Protein AF-A0A1B6QC04-F1 (afdb_monomer)

Sequence (97 aa):
MEALLEEKVRGGGFVDGKEDVYKLTRLLRALVAKAKGRAAWRVYEVAVRKGGLDVDEYVYKVMARGMKRLAGLGLHEEAAEVEADLAEWEATVSPPA

pLDDT: mean 82.59, std 16.96, range [38.62, 96.06]

Radius of gyration: 13.51 Å; Cα contacts (8 Å, |Δi|>4): 73; chains: 1; bounding box: 28×26×46 Å

Solvent-accessible surface area (backbone atoms only — not comparable to full-atom values): 5492 Å² total; per-residue (Å²): 120,67,67,66,56,50,48,57,60,69,74,63,59,85,81,47,66,69,66,33,44,51,54,48,44,55,50,40,52,55,26,39,75,68,70,34,50,73,60,30,48,52,52,46,46,49,45,35,78,71,55,64,50,78,70,58,74,64,52,39,53,52,47,26,55,40,24,55,71,43,24,93,75,78,29,54,66,63,18,51,52,35,49,50,52,40,52,52,51,49,60,74,76,46,77,88,130

Organism: Sorghum bicolor (NCBI:txid4558)

Secondary structure (DSSP, 8-state):
-HHHHHHHHHSS---SHHHHHHHHHHHHHHHHHTT-HHHHHHHHIIIIIIT-----HHHHHHHHHHHHHTGGGT-HHHHHHHHHHHHHHHHHHS---

Nearest PDB structures (foldseek):
  4n2q-assembly1_A  TM=8.236E-01  e=1.260E-06  Brachypodium distachyon
  8gac-assembly1_A  TM=6.283E-01  e=7.598E-01  synthetic construct
  6af0-assembly1_A  TM=6.179E-01  e=3.252E+00  Thermothelomyces thermophilus ATCC 42464
  4gpk-assembly1_C  TM=5.431E-01  e=4.549E+00  Bacillus thuringiensis serovar thuringiensis
  3txn-assembly1_A  TM=5.407E-01  e=6.016E+00  Drosophila melanogaster

Structure (mmCIF, N/CA/C/O backbone):
data_AF-A0A1B6QC04-F1
#
_entry.id   AF-A0A1B6QC04-F1
#
loop_
_atom_site.group_PDB
_atom_site.id
_atom_site.type_symbol
_atom_site.label_atom_id
_atom_site.label_alt_id
_atom_site.label_comp_id
_atom_site.label_asym_id
_atom_site.label_entity_id
_atom_site.label_seq_id
_atom_site.pdbx_PDB_ins_code
_atom_site.Cartn_x
_atom_site.Cartn_y
_atom_site.Cartn_z
_atom_site.occupancy
_atom_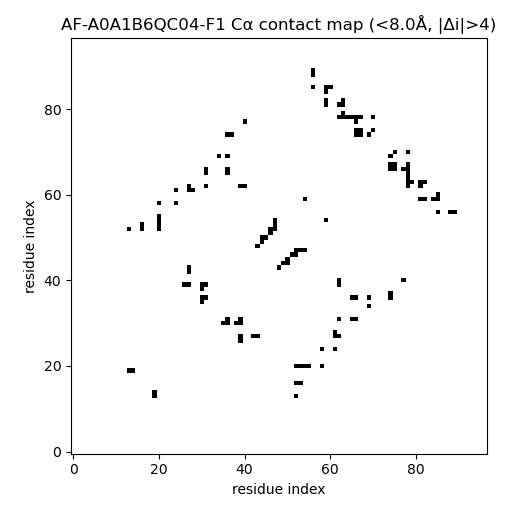site.B_iso_or_equiv
_atom_site.auth_seq_id
_atom_site.auth_comp_id
_atom_site.auth_asym_id
_atom_site.auth_atom_id
_atom_site.pdbx_PDB_model_num
ATOM 1 N N . MET A 1 1 ? -2.970 -7.015 -23.574 1.00 44.75 1 MET A N 1
ATOM 2 C CA . MET A 1 1 ? -2.426 -7.201 -22.205 1.00 44.75 1 MET A CA 1
ATOM 3 C C . MET A 1 1 ? -3.475 -6.903 -21.132 1.00 44.75 1 MET A C 1
ATOM 5 O O . MET A 1 1 ? -3.406 -7.513 -20.074 1.00 44.75 1 MET A O 1
ATOM 9 N N . GLU A 1 2 ? -4.464 -6.043 -21.414 1.00 42.28 2 GLU A N 1
ATOM 10 C CA . GLU A 1 2 ? -5.603 -5.746 -20.523 1.00 42.28 2 GLU A CA 1
ATOM 11 C C . GLU A 1 2 ? -6.503 -6.965 -20.245 1.00 42.28 2 GLU A C 1
ATOM 13 O O . GLU A 1 2 ? -6.874 -7.199 -19.099 1.00 42.28 2 GLU A O 1
ATOM 18 N N . ALA A 1 3 ? -6.718 -7.832 -21.240 1.00 45.12 3 ALA A N 1
ATOM 19 C CA . ALA A 1 3 ? -7.592 -9.003 -21.112 1.00 45.12 3 ALA A CA 1
ATOM 20 C C . ALA A 1 3 ? -7.188 -10.013 -20.011 1.00 45.12 3 ALA A C 1
ATOM 22 O O . ALA A 1 3 ? -8.053 -10.633 -19.403 1.00 45.12 3 ALA A O 1
ATOM 23 N N . LEU A 1 4 ? -5.890 -10.161 -19.702 1.00 38.62 4 LEU A N 1
ATOM 24 C CA . LEU A 1 4 ? -5.418 -11.116 -18.683 1.00 38.62 4 LEU A CA 1
ATOM 25 C C . LEU A 1 4 ? -5.643 -10.603 -17.246 1.00 38.62 4 LEU A C 1
ATOM 27 O O . LEU A 1 4 ? -5.773 -11.387 -16.307 1.00 38.62 4 LEU A O 1
ATOM 31 N N . LEU A 1 5 ? -5.647 -9.278 -17.064 1.00 49.25 5 LEU A N 1
ATOM 32 C CA . LEU A 1 5 ? -5.950 -8.658 -15.773 1.00 49.25 5 LEU A CA 1
ATOM 33 C C . LEU A 1 5 ? -7.463 -8.631 -15.538 1.00 49.25 5 LEU A C 1
ATOM 35 O O . LEU A 1 5 ? -7.896 -8.945 -14.434 1.00 49.25 5 LEU A O 1
ATOM 39 N N . GLU A 1 6 ? -8.257 -8.365 -16.579 1.00 48.47 6 GLU A N 1
ATOM 40 C CA . GLU A 1 6 ? -9.719 -8.487 -16.513 1.00 48.47 6 GLU A CA 1
ATOM 41 C C . GLU A 1 6 ? -10.179 -9.917 -16.207 1.00 48.47 6 GLU A C 1
ATOM 43 O O . GLU A 1 6 ? -11.079 -10.098 -15.391 1.00 48.47 6 GLU A O 1
ATOM 48 N N . GLU A 1 7 ? -9.548 -10.941 -16.792 1.00 44.62 7 GLU A N 1
ATOM 49 C CA . GLU A 1 7 ? -9.905 -12.343 -16.529 1.00 44.62 7 GLU A CA 1
ATOM 50 C C . GLU A 1 7 ? -9.676 -12.737 -1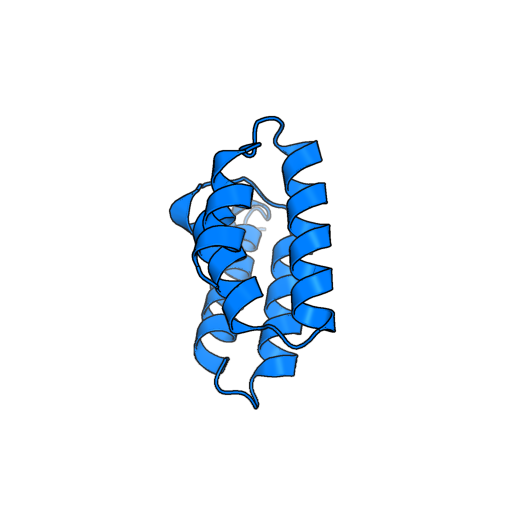5.060 1.00 44.62 7 GLU A C 1
ATOM 52 O O . GLU A 1 7 ? -10.520 -13.401 -14.455 1.00 44.62 7 GLU A O 1
ATOM 57 N N . LYS A 1 8 ? -8.589 -12.263 -14.435 1.00 49.06 8 L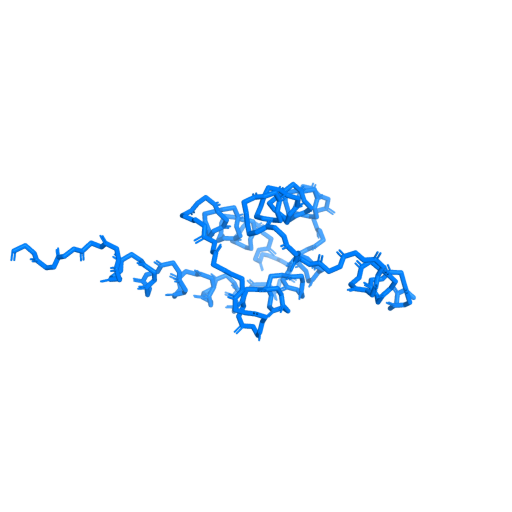YS A N 1
ATOM 58 C CA . LYS A 1 8 ? -8.326 -12.531 -13.010 1.00 49.06 8 LYS A CA 1
ATOM 59 C C . LYS A 1 8 ? -9.250 -11.782 -12.057 1.00 49.06 8 LYS A C 1
ATOM 61 O O . LYS A 1 8 ? -9.529 -12.303 -10.985 1.00 49.06 8 LYS A O 1
ATOM 66 N N . VAL A 1 9 ? -9.719 -10.594 -12.436 1.00 51.16 9 VAL A N 1
ATOM 67 C CA . VAL A 1 9 ? -10.708 -9.835 -11.652 1.00 51.16 9 VAL A CA 1
ATOM 68 C C . VAL A 1 9 ? -12.113 -10.440 -11.805 1.00 51.16 9 VAL A C 1
ATOM 70 O O . VAL A 1 9 ? -12.912 -10.371 -10.877 1.00 51.16 9 VAL A O 1
ATOM 73 N N . ARG A 1 10 ? -12.411 -11.084 -12.944 1.00 48.47 10 ARG A N 1
ATOM 74 C CA . ARG A 1 10 ? -13.733 -11.651 -13.267 1.00 48.47 10 ARG A CA 1
ATOM 75 C C . ARG A 1 10 ? -13.936 -13.102 -12.810 1.00 48.47 10 ARG A C 1
ATOM 77 O O . ARG A 1 10 ? -15.072 -13.495 -12.577 1.00 48.47 10 ARG A O 1
ATOM 84 N N . GLY A 1 11 ? -12.872 -13.903 -12.702 1.00 46.94 11 GLY A N 1
ATOM 85 C CA . GLY A 1 11 ? -12.974 -15.358 -12.496 1.00 46.94 11 GLY A CA 1
ATOM 86 C C . GLY A 1 11 ? -13.021 -15.853 -11.046 1.00 46.94 11 GLY A C 1
ATOM 87 O O . GLY A 1 11 ? -13.245 -17.036 -10.814 1.00 46.94 11 GLY A O 1
ATOM 88 N N . GLY A 1 12 ? -12.799 -14.984 -10.065 1.00 48.44 12 GLY A N 1
ATOM 89 C CA . GLY A 1 12 ? -12.734 -15.372 -8.657 1.00 48.44 12 GLY A CA 1
ATOM 90 C C . GLY A 1 12 ? -12.575 -14.133 -7.804 1.00 48.44 12 GLY A C 1
ATOM 91 O O . GLY A 1 12 ? -11.473 -13.835 -7.350 1.00 48.44 12 GLY A O 1
ATOM 92 N N . GLY A 1 13 ? -13.661 -13.364 -7.709 1.00 53.97 13 GLY A N 1
ATOM 93 C CA . GLY A 1 13 ? -13.713 -12.145 -6.914 1.00 53.97 13 GLY A CA 1
ATOM 94 C C . GLY A 1 13 ? -13.328 -12.420 -5.468 1.00 53.97 13 GLY A C 1
ATOM 95 O O . GLY A 1 13 ? -13.465 -13.544 -4.990 1.00 53.97 13 GLY A O 1
ATOM 96 N N . PHE A 1 14 ? -12.830 -11.386 -4.802 1.00 52.56 14 PHE A N 1
ATOM 97 C CA . PHE A 1 14 ? -12.557 -11.432 -3.381 1.00 52.56 14 PHE A CA 1
ATOM 98 C C . PHE A 1 14 ? -13.890 -11.696 -2.630 1.00 52.56 14 PHE A C 1
ATOM 100 O O . PHE A 1 14 ? -14.727 -10.802 -2.530 1.00 52.56 14 PHE A O 1
ATOM 107 N N . VAL A 1 15 ? -14.135 -12.953 -2.231 1.00 56.03 15 VAL A N 1
ATOM 108 C CA . VAL A 1 15 ? -15.347 -13.459 -1.554 1.00 56.03 15 VAL A CA 1
ATOM 109 C C . VAL A 1 15 ? -15.131 -13.890 -0.093 1.00 56.03 15 VAL A C 1
ATOM 111 O O . VAL A 1 15 ? -16.109 -14.018 0.638 1.00 56.03 15 VAL A O 1
ATOM 114 N N . ASP A 1 16 ? -13.888 -14.096 0.345 1.00 65.94 16 ASP A N 1
ATOM 115 C CA . ASP A 1 16 ? -13.493 -14.399 1.727 1.00 65.94 16 ASP A CA 1
ATOM 116 C C . ASP A 1 16 ? -12.407 -13.415 2.179 1.00 65.94 16 A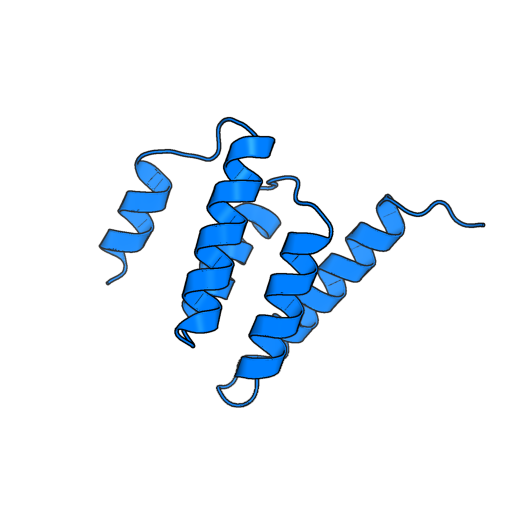SP A C 1
ATOM 118 O O . ASP A 1 16 ? -11.232 -13.575 1.848 1.00 65.94 16 ASP A O 1
ATOM 122 N N . GLY A 1 17 ? -12.793 -12.400 2.960 1.00 67.69 17 GLY A N 1
ATOM 123 C CA . GLY A 1 17 ? -11.935 -11.249 3.262 1.00 67.69 17 GLY A CA 1
ATOM 124 C C . GLY A 1 17 ? -10.516 -11.607 3.724 1.00 67.69 17 GLY A C 1
ATOM 125 O O . GLY A 1 17 ? -9.560 -10.950 3.326 1.00 67.69 17 GLY A O 1
ATOM 126 N N . LYS A 1 18 ? -10.324 -12.694 4.484 1.00 75.44 18 LYS A N 1
ATOM 127 C CA . LYS A 1 18 ? -8.992 -13.083 4.972 1.00 75.44 18 LYS A CA 1
ATOM 128 C C . LYS A 1 18 ? -8.165 -13.834 3.925 1.00 75.44 18 LYS A C 1
ATOM 130 O O . LYS A 1 18 ? -6.978 -13.538 3.752 1.00 75.44 18 LYS A O 1
ATOM 135 N N . GLU A 1 19 ? -8.754 -14.806 3.230 1.00 80.62 19 GLU A N 1
ATOM 136 C CA . GLU A 1 19 ? -8.085 -15.518 2.135 1.00 80.62 19 GLU A CA 1
ATOM 137 C C . GLU A 1 19 ? -7.745 -14.564 0.977 1.00 80.62 19 GLU A C 1
ATOM 139 O O . GLU A 1 19 ? -6.691 -14.668 0.338 1.00 80.62 19 GLU A O 1
ATOM 144 N N . ASP A 1 20 ? -8.603 -13.580 0.759 1.00 81.94 20 ASP A N 1
ATOM 145 C CA . ASP A 1 20 ? -8.485 -12.566 -0.273 1.00 81.94 20 ASP A CA 1
ATOM 146 C C . ASP A 1 20 ? -7.367 -11.575 -0.029 1.00 81.94 20 ASP A C 1
ATOM 148 O O . ASP A 1 20 ? -6.563 -11.335 -0.933 1.00 81.94 20 ASP A O 1
ATOM 152 N N . VAL A 1 21 ? -7.243 -11.073 1.201 1.00 87.69 21 VAL A N 1
ATOM 153 C CA . VAL A 1 21 ? -6.110 -10.235 1.606 1.00 87.69 21 VAL A CA 1
ATOM 154 C C . VAL A 1 21 ? -4.800 -10.994 1.408 1.00 87.69 21 VAL A C 1
ATOM 156 O O . VAL A 1 21 ? -3.838 -10.441 0.870 1.00 87.69 21 VAL A O 1
ATOM 159 N N . TYR A 1 22 ? -4.750 -12.289 1.741 1.00 89.06 22 TYR A N 1
ATOM 160 C CA . TYR A 1 22 ? -3.551 -13.100 1.520 1.00 89.06 22 TYR A CA 1
ATOM 161 C C . TYR A 1 22 ? -3.212 -13.260 0.027 1.00 89.06 22 TYR A C 1
ATOM 163 O O . TYR A 1 22 ? -2.064 -13.037 -0.386 1.00 89.06 22 TYR A O 1
ATOM 171 N N . LYS A 1 23 ? -4.198 -13.619 -0.807 1.00 89.75 23 LYS A N 1
ATOM 172 C CA . LYS A 1 23 ? -4.024 -13.745 -2.266 1.00 89.75 23 LYS A CA 1
ATOM 173 C C . LYS A 1 23 ? -3.602 -12.416 -2.896 1.00 89.75 23 LYS A C 1
ATOM 175 O O . LYS A 1 23 ? -2.664 -12.401 -3.702 1.00 89.75 23 LYS A O 1
ATOM 180 N N . LEU A 1 24 ? -4.236 -11.314 -2.494 1.00 91.12 24 LEU A N 1
ATOM 181 C CA . LEU A 1 24 ? -3.906 -9.956 -2.921 1.00 91.12 24 LEU A CA 1
ATOM 182 C C . LEU A 1 24 ? -2.461 -9.614 -2.555 1.00 91.12 24 LEU A C 1
ATOM 184 O O . LEU A 1 24 ? -1.660 -9.279 -3.426 1.00 91.12 24 LEU A O 1
ATOM 188 N N . THR A 1 25 ? -2.096 -9.780 -1.286 1.00 92.06 25 THR A N 1
ATOM 189 C CA . THR A 1 25 ? -0.749 -9.502 -0.773 1.00 92.06 25 THR A CA 1
ATOM 190 C C . THR A 1 25 ? 0.316 -10.262 -1.556 1.00 92.06 25 THR A C 1
ATOM 192 O O . THR A 1 25 ? 1.337 -9.701 -1.968 1.00 92.06 25 THR A O 1
ATOM 195 N N . ARG A 1 26 ? 0.083 -11.556 -1.804 1.00 94.50 26 ARG A N 1
ATOM 196 C CA . ARG A 1 26 ? 0.999 -12.400 -2.575 1.00 94.50 26 ARG A CA 1
ATOM 197 C C . ARG A 1 26 ? 1.149 -11.903 -4.016 1.00 94.50 26 ARG A C 1
ATOM 199 O O . ARG A 1 26 ? 2.269 -11.887 -4.534 1.00 94.50 26 ARG A O 1
ATOM 206 N N .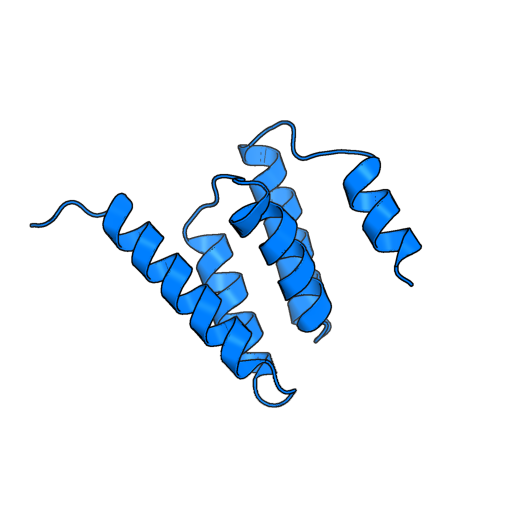 LEU A 1 27 ? 0.056 -11.487 -4.656 1.00 94.12 27 LEU A N 1
ATOM 207 C CA . LEU A 1 27 ? 0.081 -10.918 -6.003 1.00 94.12 27 LEU A CA 1
ATOM 208 C C . LEU A 1 27 ? 0.850 -9.590 -6.040 1.00 94.12 27 LEU A C 1
ATOM 210 O O . LEU A 1 27 ? 1.748 -9.437 -6.871 1.00 94.12 27 LEU A O 1
ATOM 214 N N . LEU A 1 28 ? 0.555 -8.666 -5.124 1.00 93.38 28 LEU A N 1
ATOM 215 C CA . LEU A 1 28 ? 1.220 -7.364 -5.032 1.00 93.38 28 LEU A CA 1
ATOM 216 C C . LEU A 1 28 ? 2.729 -7.525 -4.830 1.00 93.38 28 LEU A C 1
ATOM 218 O O . LEU A 1 28 ? 3.518 -6.950 -5.583 1.00 93.38 28 LEU A O 1
ATOM 222 N N . ARG A 1 29 ? 3.153 -8.399 -3.905 1.00 94.31 29 ARG A N 1
ATOM 223 C CA . ARG A 1 29 ? 4.578 -8.715 -3.701 1.00 94.31 29 ARG A CA 1
ATOM 224 C C . ARG A 1 29 ? 5.240 -9.240 -4.971 1.00 94.31 29 ARG A C 1
ATOM 226 O O . ARG A 1 29 ? 6.348 -8.817 -5.295 1.00 94.31 29 ARG A O 1
ATOM 233 N N . ALA A 1 30 ? 4.579 -10.139 -5.700 1.00 95.38 30 ALA A N 1
ATOM 234 C CA . ALA A 1 30 ? 5.120 -10.688 -6.941 1.00 95.38 30 ALA A CA 1
ATOM 235 C C . ALA A 1 30 ? 5.255 -9.624 -8.045 1.00 95.38 30 ALA A C 1
ATOM 237 O O . ALA A 1 30 ? 6.227 -9.646 -8.801 1.00 95.38 30 ALA A O 1
ATOM 238 N N . LEU A 1 31 ? 4.305 -8.690 -8.141 1.00 94.31 31 LEU A N 1
ATOM 239 C CA . LEU A 1 31 ? 4.349 -7.591 -9.107 1.00 94.31 31 LEU A CA 1
ATOM 240 C C . LEU A 1 31 ? 5.460 -6.590 -8.771 1.00 94.31 31 LEU A C 1
ATOM 242 O O . LEU A 1 31 ? 6.258 -6.258 -9.649 1.00 94.31 31 LEU A O 1
ATOM 246 N N . VAL A 1 32 ? 5.573 -6.188 -7.503 1.00 90.69 32 VAL A N 1
ATOM 247 C CA . VAL A 1 32 ? 6.646 -5.308 -7.014 1.00 90.69 32 VAL A CA 1
ATOM 248 C C . VAL A 1 32 ? 8.021 -5.948 -7.223 1.00 90.69 32 VAL A C 1
ATOM 250 O O . VAL A 1 32 ? 8.926 -5.299 -7.743 1.00 90.69 32 VAL A O 1
ATOM 253 N N . ALA A 1 33 ? 8.181 -7.236 -6.899 1.00 91.88 33 ALA A N 1
ATOM 254 C CA . ALA A 1 33 ? 9.440 -7.960 -7.093 1.00 91.88 33 ALA A CA 1
ATOM 255 C C . ALA A 1 33 ? 9.869 -8.039 -8.568 1.00 91.88 33 ALA A C 1
ATOM 257 O O . ALA A 1 33 ? 11.059 -8.088 -8.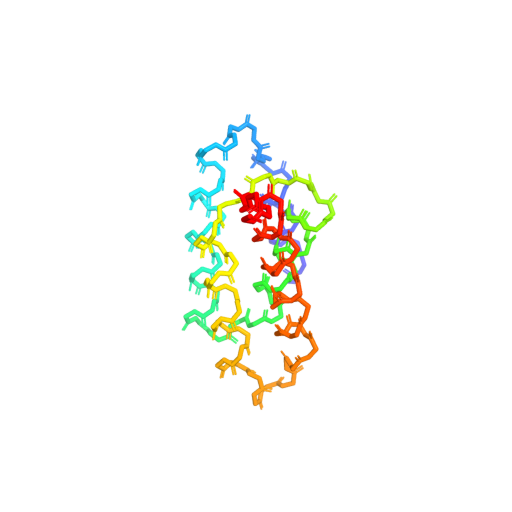862 1.00 91.88 33 ALA A O 1
ATOM 258 N N . LYS A 1 34 ? 8.909 -8.021 -9.500 1.00 92.88 34 LYS A N 1
ATOM 259 C CA . LYS A 1 34 ? 9.155 -7.994 -10.950 1.00 92.88 34 LYS A CA 1
ATOM 260 C C . LYS A 1 34 ? 9.211 -6.573 -11.532 1.00 92.88 34 LYS A C 1
ATOM 262 O O . LYS A 1 34 ? 9.088 -6.428 -12.744 1.00 92.88 34 LYS A O 1
ATOM 267 N N . ALA A 1 35 ? 9.342 -5.543 -10.689 1.00 90.50 35 ALA A N 1
ATOM 268 C CA . ALA A 1 35 ? 9.346 -4.125 -11.063 1.00 90.50 35 ALA A CA 1
ATOM 269 C C . ALA A 1 35 ? 8.106 -3.662 -11.857 1.00 90.50 35 ALA A C 1
ATOM 271 O O . ALA A 1 35 ? 8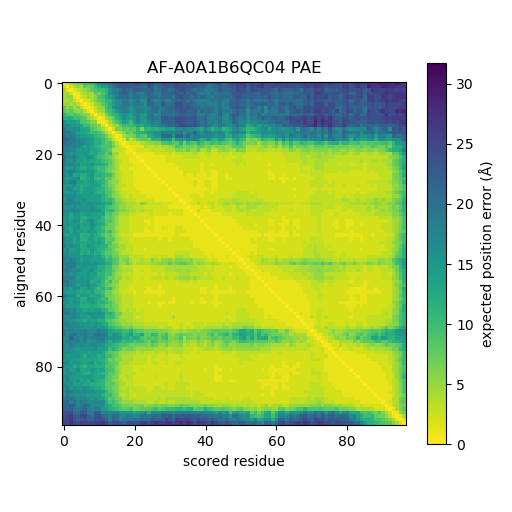.137 -2.663 -12.572 1.00 90.50 35 ALA A O 1
ATOM 272 N N . LYS A 1 36 ? 6.973 -4.363 -11.718 1.00 92.00 36 LYS A N 1
ATOM 273 C CA . LYS A 1 36 ? 5.712 -4.032 -12.397 1.00 92.00 36 LYS A CA 1
ATOM 274 C C . LYS A 1 36 ? 4.871 -3.065 -11.562 1.00 92.00 36 LYS A C 1
ATOM 276 O O . LYS A 1 36 ? 3.736 -3.378 -11.209 1.00 92.00 36 LYS A O 1
ATOM 281 N N . GLY A 1 37 ? 5.429 -1.897 -11.244 1.00 90.88 37 GLY A N 1
ATOM 282 C CA . GLY A 1 37 ? 4.822 -0.943 -10.309 1.00 90.88 37 GLY A CA 1
ATOM 283 C C . GLY A 1 37 ? 3.436 -0.451 -10.735 1.00 90.88 37 GLY A C 1
ATOM 284 O O . GLY A 1 37 ? 2.491 -0.599 -9.972 1.00 90.88 37 GLY A O 1
ATOM 285 N N . ARG A 1 38 ? 3.251 -0.029 -11.994 1.00 91.69 38 ARG A N 1
ATOM 286 C CA . ARG A 1 38 ? 1.922 0.357 -12.520 1.00 91.69 38 ARG A CA 1
ATOM 287 C C . ARG A 1 38 ? 0.872 -0.756 -12.402 1.00 91.69 38 ARG A C 1
ATOM 289 O O . ARG A 1 38 ? -0.288 -0.481 -12.121 1.00 91.69 38 ARG A O 1
ATOM 296 N N . ALA A 1 39 ? 1.267 -2.016 -12.599 1.00 93.44 39 ALA A N 1
ATOM 297 C CA . ALA A 1 39 ? 0.348 -3.146 -12.459 1.00 93.44 39 ALA A CA 1
ATOM 298 C C . ALA A 1 39 ? -0.004 -3.412 -10.989 1.00 93.44 39 ALA A C 1
ATOM 300 O O . ALA A 1 39 ? -1.165 -3.662 -10.683 1.00 93.44 39 ALA A O 1
ATOM 301 N N . ALA A 1 40 ? 0.978 -3.339 -10.083 1.00 94.75 40 ALA A N 1
ATOM 302 C CA . ALA A 1 40 ? 0.732 -3.439 -8.645 1.00 94.75 40 ALA A CA 1
ATOM 303 C C . ALA A 1 40 ? -0.187 -2.310 -8.158 1.00 94.75 40 ALA A C 1
ATOM 305 O O . ALA A 1 40 ? -1.142 -2.582 -7.437 1.00 94.75 40 ALA A O 1
ATOM 306 N N . TRP A 1 41 ? 0.047 -1.077 -8.617 1.00 95.19 41 TRP A N 1
ATOM 307 C CA . TRP A 1 41 ? -0.811 0.067 -8.322 1.00 95.19 41 TRP A CA 1
ATOM 308 C C . TRP A 1 41 ? -2.247 -0.161 -8.781 1.00 95.19 41 TRP A C 1
ATOM 310 O O . TRP A 1 41 ? -3.156 -0.058 -7.973 1.00 95.19 41 TRP A O 1
ATOM 320 N N . ARG A 1 42 ? -2.466 -0.564 -10.039 1.00 94.62 42 ARG A N 1
ATOM 321 C CA . ARG A 1 42 ? -3.816 -0.846 -10.553 1.00 94.62 42 ARG A CA 1
ATOM 322 C C . ARG A 1 42 ? -4.562 -1.899 -9.738 1.00 94.62 42 ARG A C 1
ATOM 324 O O . ARG A 1 42 ? -5.749 -1.743 -9.484 1.00 94.62 42 ARG A O 1
ATOM 331 N N . VAL A 1 43 ? -3.876 -2.970 -9.337 1.00 94.12 43 VAL A N 1
ATOM 332 C CA . VAL A 1 43 ? -4.474 -4.023 -8.503 1.00 94.12 43 VAL A CA 1
ATOM 333 C C . VAL A 1 43 ? -4.865 -3.470 -7.131 1.00 94.12 43 VAL A C 1
ATOM 335 O O . VAL A 1 43 ? -5.969 -3.738 -6.670 1.00 94.12 43 VAL A O 1
ATOM 338 N N . TYR A 1 44 ? -3.994 -2.676 -6.507 1.00 95.25 44 TYR A N 1
ATOM 339 C CA . TYR A 1 44 ? -4.272 -2.018 -5.230 1.00 95.25 44 TYR A CA 1
ATOM 340 C C . TYR A 1 44 ? -5.420 -1.001 -5.332 1.00 95.25 44 TYR A C 1
ATOM 342 O O . TYR A 1 44 ? -6.359 -1.054 -4.546 1.00 95.25 44 TYR A O 1
ATOM 350 N N . GLU A 1 45 ? -5.397 -0.133 -6.345 1.00 94.75 45 GLU A N 1
ATOM 351 C CA . GLU A 1 45 ? -6.430 0.871 -6.617 1.00 94.75 45 GLU A CA 1
ATOM 352 C C . GLU A 1 45 ? -7.814 0.221 -6.765 1.00 94.75 45 GLU A C 1
ATOM 354 O O . GLU A 1 45 ? -8.794 0.687 -6.185 1.00 94.75 45 GLU A O 1
ATOM 359 N N . VAL A 1 46 ? -7.903 -0.870 -7.529 1.00 93.31 46 VAL A N 1
ATOM 360 C CA . VAL A 1 46 ? -9.174 -1.561 -7.776 1.00 93.31 46 VAL A CA 1
ATOM 361 C C . VAL A 1 46 ? -9.639 -2.347 -6.555 1.00 93.31 46 VAL A C 1
ATOM 363 O O . VAL A 1 46 ? -10.808 -2.248 -6.207 1.00 93.31 46 VAL A O 1
ATOM 366 N N . ALA A 1 47 ? -8.766 -3.127 -5.915 1.00 90.06 47 ALA A N 1
ATOM 367 C CA . ALA A 1 47 ? -9.176 -4.011 -4.824 1.00 90.06 47 ALA A CA 1
ATOM 368 C C . ALA A 1 47 ? -9.419 -3.253 -3.512 1.00 90.06 47 ALA A C 1
ATOM 370 O O . ALA A 1 47 ? -10.406 -3.510 -2.832 1.00 90.06 47 ALA A O 1
ATOM 371 N N . VAL A 1 48 ? -8.536 -2.311 -3.176 1.00 91.44 48 VAL A N 1
ATOM 372 C CA . VAL A 1 48 ? -8.534 -1.626 -1.878 1.00 91.44 48 VAL A CA 1
ATOM 373 C C . VAL A 1 48 ? -9.291 -0.305 -1.981 1.00 91.44 48 VAL A C 1
ATOM 375 O O . VAL A 1 48 ? -10.384 -0.188 -1.440 1.00 91.44 48 VAL A O 1
ATOM 378 N N . ARG A 1 49 ? -8.776 0.664 -2.755 1.00 91.62 49 ARG A N 1
ATOM 379 C CA . ARG A 1 49 ? -9.328 2.037 -2.794 1.00 91.62 49 ARG A CA 1
ATOM 380 C C . ARG A 1 49 ? -10.756 2.093 -3.343 1.00 91.62 49 ARG A C 1
ATOM 382 O O . ARG A 1 49 ? -11.593 2.811 -2.812 1.00 91.62 49 ARG A O 1
ATOM 389 N N . LYS A 1 50 ? -11.036 1.361 -4.426 1.00 90.56 50 LYS A N 1
ATOM 390 C CA . LYS A 1 50 ? -12.363 1.342 -5.079 1.00 90.56 50 LYS A CA 1
ATOM 391 C C . LYS A 1 50 ? -13.222 0.158 -4.654 1.00 90.56 50 LYS A C 1
ATOM 393 O O . LYS A 1 50 ? -14.442 0.273 -4.629 1.00 90.56 50 LYS A O 1
ATOM 398 N N . GLY A 1 51 ? -12.587 -0.978 -4.383 1.00 85.00 51 GLY A N 1
ATOM 399 C CA . GLY A 1 51 ? -13.256 -2.231 -4.048 1.00 85.00 51 GLY A CA 1
ATOM 400 C C . GLY A 1 51 ? -13.645 -2.346 -2.578 1.00 85.00 51 GLY A C 1
ATOM 401 O O . GLY A 1 51 ? -14.485 -3.179 -2.257 1.00 85.00 51 GLY A O 1
ATOM 402 N N . GLY A 1 52 ? -13.063 -1.519 -1.701 1.00 85.38 52 GLY A N 1
ATOM 403 C CA . GLY A 1 52 ? -13.359 -1.531 -0.271 1.00 85.38 52 GLY A CA 1
ATOM 404 C C . GLY A 1 52 ? -12.922 -2.815 0.433 1.00 85.38 52 GLY A C 1
ATOM 405 O O . GLY A 1 52 ? -13.475 -3.138 1.481 1.00 85.38 52 GLY A O 1
ATOM 406 N N . LEU A 1 53 ? -11.973 -3.573 -0.136 1.00 86.88 53 LEU A N 1
ATOM 407 C CA . LEU A 1 53 ? -11.398 -4.720 0.558 1.00 86.88 53 LEU A CA 1
ATOM 408 C C . LEU A 1 53 ? -10.667 -4.218 1.806 1.00 86.88 53 LEU A C 1
ATOM 410 O O . LEU A 1 53 ? -9.688 -3.479 1.690 1.00 86.88 53 LEU A O 1
ATOM 414 N N . ASP A 1 54 ? -11.140 -4.646 2.972 1.00 87.44 54 ASP A N 1
ATOM 415 C CA . ASP A 1 54 ? -10.514 -4.348 4.256 1.00 87.44 54 ASP A CA 1
ATOM 416 C C . ASP A 1 54 ? -9.177 -5.092 4.356 1.00 87.44 54 ASP A C 1
ATOM 418 O O . ASP A 1 54 ? -9.125 -6.325 4.351 1.00 87.44 54 ASP A O 1
ATOM 422 N N . VAL A 1 55 ? -8.083 -4.334 4.354 1.00 90.56 55 VAL A N 1
ATOM 423 C CA . VAL A 1 55 ? -6.713 -4.851 4.351 1.00 90.56 55 VAL A CA 1
ATOM 424 C C . VAL A 1 55 ? -6.008 -4.505 5.656 1.00 90.56 55 VAL A C 1
ATOM 426 O O . VAL A 1 55 ? -6.330 -3.531 6.330 1.00 90.56 55 VAL A O 1
ATOM 429 N N . ASP A 1 56 ? -4.997 -5.296 6.001 1.00 90.62 56 ASP A N 1
ATOM 430 C CA . ASP A 1 56 ? -4.159 -5.034 7.166 1.00 90.62 56 ASP A CA 1
ATOM 431 C C . ASP A 1 56 ? -2.975 -4.092 6.855 1.00 90.62 56 ASP A C 1
ATOM 433 O O . ASP A 1 56 ? -2.627 -3.813 5.701 1.00 90.62 56 ASP A O 1
ATOM 437 N N . GLU A 1 57 ? -2.296 -3.652 7.920 1.00 93.44 57 GLU A N 1
ATOM 438 C CA . GLU A 1 57 ? -1.071 -2.838 7.879 1.00 93.44 57 GLU A CA 1
ATOM 439 C C . GLU A 1 57 ? -0.014 -3.376 6.894 1.00 93.44 57 GLU A C 1
ATOM 441 O O . GLU A 1 57 ? 0.762 -2.625 6.288 1.00 93.44 57 GLU A O 1
ATOM 446 N N . TYR A 1 58 ? 0.061 -4.702 6.742 1.00 92.94 58 TYR A N 1
ATOM 447 C CA . TYR A 1 58 ? 1.097 -5.339 5.947 1.00 92.94 58 TYR A CA 1
ATOM 448 C C . TYR A 1 58 ? 0.932 -5.027 4.459 1.00 92.94 58 TYR A C 1
ATOM 450 O O . TYR A 1 58 ? 1.936 -4.788 3.777 1.00 92.94 58 TYR A O 1
ATOM 458 N N . VAL A 1 59 ? -0.304 -4.967 3.958 1.00 94.50 59 VAL A N 1
ATOM 459 C CA . VAL A 1 59 ? -0.589 -4.605 2.560 1.00 94.50 59 VAL A CA 1
ATOM 460 C C . VAL A 1 59 ? -0.091 -3.197 2.252 1.00 94.50 59 VAL A C 1
ATOM 462 O O . VAL A 1 59 ? 0.665 -3.011 1.289 1.00 94.50 59 VAL A O 1
ATOM 465 N N . TYR A 1 60 ? -0.433 -2.227 3.100 1.00 95.19 60 TYR A N 1
ATOM 466 C CA . TYR A 1 60 ? 0.013 -0.842 2.960 1.00 95.19 60 TYR A CA 1
ATOM 467 C C . TYR A 1 60 ? 1.542 -0.737 2.973 1.00 95.19 60 TYR A C 1
ATOM 469 O O . TYR A 1 60 ? 2.142 -0.146 2.073 1.00 95.19 60 TYR A O 1
ATOM 477 N N . LYS A 1 61 ? 2.216 -1.409 3.917 1.00 94.19 61 LYS A N 1
ATOM 478 C CA . LYS A 1 61 ? 3.688 -1.427 3.995 1.00 94.19 61 LYS A CA 1
ATOM 479 C C . LYS A 1 61 ? 4.348 -2.051 2.765 1.00 94.19 61 LYS A C 1
ATOM 481 O O . LYS A 1 61 ? 5.396 -1.568 2.323 1.00 94.19 61 LYS A O 1
ATOM 486 N N . VAL A 1 62 ? 3.781 -3.129 2.215 1.00 94.19 62 VAL A N 1
ATOM 487 C CA . VAL A 1 62 ? 4.272 -3.752 0.973 1.00 94.19 62 VAL A CA 1
ATOM 488 C C . VAL A 1 62 ? 4.187 -2.761 -0.183 1.00 94.19 62 VAL A C 1
ATOM 490 O O . VAL A 1 62 ? 5.155 -2.617 -0.936 1.00 94.19 62 VAL A O 1
ATOM 493 N N . MET A 1 63 ? 3.056 -2.072 -0.306 1.00 96.00 63 MET A N 1
ATOM 494 C CA . MET A 1 63 ? 2.807 -1.133 -1.390 1.00 96.00 63 MET A CA 1
ATOM 495 C C . MET A 1 63 ? 3.652 0.135 -1.262 1.00 96.00 63 MET A C 1
ATOM 497 O O . MET A 1 63 ? 4.347 0.469 -2.219 1.00 96.00 63 MET A O 1
ATOM 501 N N . ALA A 1 64 ? 3.719 0.766 -0.087 1.00 93.88 64 ALA A N 1
ATOM 502 C CA . ALA A 1 64 ? 4.498 1.985 0.136 1.00 93.88 64 ALA A CA 1
ATOM 503 C C . ALA A 1 64 ? 5.984 1.751 -0.169 1.00 93.88 64 ALA A C 1
ATOM 505 O O . ALA A 1 64 ? 6.604 2.460 -0.963 1.00 93.88 64 ALA A O 1
ATOM 506 N N . ARG A 1 65 ? 6.558 0.670 0.379 1.00 92.25 65 ARG A N 1
ATOM 507 C CA . ARG A 1 65 ? 7.958 0.295 0.110 1.00 92.25 65 ARG A CA 1
ATOM 508 C C . ARG A 1 65 ? 8.178 -0.082 -1.351 1.00 92.25 65 ARG A C 1
ATOM 510 O O . ARG A 1 65 ? 9.229 0.237 -1.910 1.00 92.25 65 ARG A O 1
ATOM 517 N N . GLY A 1 66 ? 7.218 -0.779 -1.957 1.00 92.75 66 GLY A N 1
ATOM 518 C CA . GLY A 1 66 ? 7.270 -1.183 -3.357 1.00 92.75 66 GLY A CA 1
ATOM 519 C C . GLY A 1 66 ? 7.284 0.011 -4.304 1.00 92.75 66 GLY A C 1
ATOM 520 O O . GLY A 1 66 ? 8.175 0.104 -5.145 1.00 92.75 66 GLY A O 1
ATOM 521 N N . MET A 1 67 ? 6.353 0.947 -4.125 1.00 93.31 67 MET A N 1
ATOM 522 C CA . MET A 1 67 ? 6.250 2.153 -4.946 1.00 93.31 67 MET A CA 1
ATOM 523 C C . MET A 1 67 ? 7.435 3.080 -4.727 1.00 93.31 67 MET A C 1
ATOM 525 O O . MET A 1 67 ? 8.054 3.495 -5.699 1.00 93.31 67 MET A O 1
ATOM 529 N N . LYS A 1 68 ? 7.864 3.289 -3.478 1.00 91.12 68 LYS A N 1
ATOM 530 C CA . LYS A 1 68 ? 9.063 4.080 -3.169 1.00 91.12 68 LYS A CA 1
ATOM 531 C C . LYS A 1 68 ? 10.327 3.520 -3.821 1.00 91.12 68 LYS A C 1
ATOM 533 O O . LYS A 1 68 ? 11.128 4.273 -4.366 1.00 91.12 68 LYS A O 1
ATOM 538 N N . ARG A 1 69 ? 10.509 2.193 -3.817 1.00 90.19 69 ARG A N 1
ATOM 539 C CA . ARG A 1 69 ? 11.640 1.543 -4.504 1.00 90.19 69 ARG A CA 1
ATOM 540 C C . ARG A 1 69 ? 11.577 1.738 -6.017 1.00 90.19 69 ARG A C 1
ATOM 542 O O . ARG A 1 69 ? 12.613 1.872 -6.659 1.00 90.19 69 ARG A O 1
ATOM 549 N N . LEU A 1 70 ? 10.374 1.716 -6.579 1.00 89.62 70 LEU A N 1
ATOM 550 C CA . LEU A 1 70 ? 10.142 1.890 -8.008 1.00 89.62 70 LEU A CA 1
ATOM 551 C C . LEU A 1 7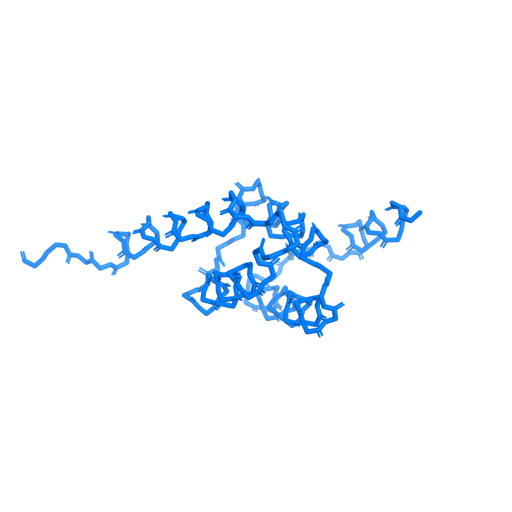0 ? 9.925 3.362 -8.391 1.00 89.62 70 LEU A C 1
ATOM 553 O O . LEU A 1 70 ? 9.638 3.639 -9.549 1.00 89.62 70 LEU A O 1
ATOM 557 N N . ALA A 1 71 ? 10.093 4.306 -7.462 1.00 80.75 71 ALA A N 1
ATOM 558 C CA . ALA A 1 71 ? 9.782 5.713 -7.681 1.00 80.75 71 ALA A CA 1
ATOM 559 C C . ALA A 1 71 ? 10.639 6.327 -8.797 1.00 80.75 71 ALA A C 1
ATOM 561 O O . ALA A 1 71 ? 10.120 7.081 -9.613 1.00 80.75 71 ALA A O 1
ATOM 562 N N . GLY A 1 72 ? 11.890 5.869 -8.950 1.00 79.50 72 GLY A N 1
ATOM 563 C CA . GLY A 1 72 ? 12.751 6.205 -10.094 1.00 79.50 72 GLY A CA 1
ATOM 564 C C . GLY A 1 72 ? 12.205 5.793 -11.474 1.00 79.50 72 GLY A C 1
ATOM 565 O O . GLY A 1 72 ? 12.808 6.135 -12.485 1.00 79.50 72 GLY A O 1
ATOM 566 N N . LEU A 1 73 ? 11.072 5.080 -11.533 1.00 79.94 73 LEU A N 1
ATOM 567 C CA . LEU A 1 73 ? 10.308 4.750 -12.742 1.00 79.94 73 LEU A CA 1
ATOM 568 C C . LEU A 1 73 ? 9.049 5.630 -12.915 1.00 79.94 73 LEU A C 1
ATOM 570 O O . LEU A 1 73 ? 8.170 5.282 -13.701 1.00 79.94 73 LEU A O 1
ATOM 574 N N . GLY A 1 74 ? 8.938 6.743 -12.179 1.00 83.06 74 GLY A N 1
ATOM 575 C CA . GLY A 1 74 ? 7.815 7.685 -12.270 1.00 83.06 74 GLY A CA 1
ATOM 576 C C . GLY A 1 74 ? 6.586 7.285 -11.447 1.00 83.06 74 GLY A C 1
ATOM 577 O O . GLY A 1 74 ? 5.464 7.532 -11.884 1.00 83.06 74 GLY A O 1
ATOM 578 N N . LEU A 1 75 ? 6.803 6.645 -10.291 1.00 87.62 75 LEU A N 1
ATOM 579 C CA . LEU A 1 75 ? 5.752 6.166 -9.372 1.00 87.62 75 LEU A CA 1
ATOM 580 C C . LEU A 1 75 ? 5.714 6.942 -8.042 1.00 87.62 75 LEU A C 1
ATOM 582 O O . LEU A 1 75 ? 5.415 6.386 -6.985 1.00 87.62 75 LEU A O 1
ATOM 586 N N . HIS A 1 76 ? 6.133 8.209 -8.070 1.00 88.81 76 HIS A N 1
ATOM 587 C CA . HIS A 1 76 ? 6.239 9.044 -6.872 1.00 88.81 76 HIS A CA 1
ATOM 588 C C . HIS A 1 76 ? 4.867 9.407 -6.289 1.00 88.81 76 HIS A C 1
ATOM 590 O O . HIS A 1 76 ? 4.714 9.404 -5.071 1.00 88.81 76 HIS A O 1
ATOM 596 N N . GLU A 1 77 ? 3.883 9.685 -7.146 1.00 91.81 77 GLU A N 1
ATOM 597 C CA . GLU A 1 77 ? 2.520 10.033 -6.731 1.00 91.81 77 GLU A CA 1
ATOM 598 C C . GLU A 1 77 ? 1.822 8.824 -6.108 1.00 91.81 77 GLU A C 1
ATOM 600 O O . GLU A 1 77 ? 1.316 8.914 -4.994 1.00 91.81 77 GLU A O 1
ATOM 605 N N . GLU A 1 78 ? 1.913 7.655 -6.747 1.00 93.00 78 GLU A N 1
ATOM 606 C CA . GLU A 1 78 ? 1.352 6.417 -6.206 1.00 93.00 78 GLU A CA 1
ATOM 607 C C . GLU A 1 78 ? 1.989 6.037 -4.864 1.00 93.00 78 GLU A C 1
ATOM 609 O O . GLU A 1 78 ? 1.312 5.519 -3.980 1.00 93.00 78 GLU A O 1
ATOM 614 N N . ALA A 1 79 ? 3.288 6.296 -4.678 1.00 91.94 79 ALA A N 1
ATOM 615 C CA . ALA A 1 79 ? 3.937 6.084 -3.386 1.00 91.94 79 ALA A CA 1
ATOM 616 C C . ALA A 1 79 ? 3.350 6.993 -2.295 1.00 91.94 79 ALA A C 1
ATOM 618 O O . ALA A 1 79 ? 3.086 6.509 -1.196 1.00 91.94 79 ALA A O 1
ATOM 619 N N . ALA A 1 80 ? 3.125 8.272 -2.608 1.00 93.69 80 ALA A N 1
ATOM 620 C CA . ALA A 1 80 ? 2.538 9.231 -1.679 1.00 93.69 80 ALA A CA 1
ATOM 621 C C . ALA A 1 80 ? 1.079 8.887 -1.341 1.00 93.69 80 ALA A C 1
ATOM 623 O O . ALA A 1 80 ? 0.689 8.975 -0.180 1.00 93.69 80 ALA A O 1
ATOM 624 N N . GLU A 1 81 ? 0.291 8.434 -2.321 1.00 95.69 81 GLU A N 1
ATOM 625 C CA . GLU A 1 81 ? -1.082 7.982 -2.078 1.00 95.69 81 GLU A CA 1
ATOM 626 C C . GLU A 1 81 ? -1.129 6.772 -1.138 1.00 95.69 81 GLU A C 1
ATOM 628 O O . GLU A 1 81 ? -1.925 6.761 -0.206 1.00 95.69 81 GLU A O 1
ATOM 633 N N . VAL A 1 82 ? -0.252 5.776 -1.315 1.00 95.00 82 VAL A N 1
ATOM 634 C CA . VAL A 1 82 ? -0.215 4.626 -0.393 1.00 95.00 82 VAL A CA 1
ATOM 635 C C . VAL A 1 82 ? 0.237 5.038 1.012 1.00 95.00 82 VAL A C 1
ATOM 637 O O . VAL A 1 82 ? -0.256 4.490 1.995 1.00 95.00 82 VAL A O 1
ATOM 640 N N . GLU A 1 83 ? 1.185 5.972 1.131 1.00 95.06 83 GLU A N 1
ATOM 641 C CA . GLU A 1 83 ? 1.597 6.503 2.438 1.00 95.06 83 GLU A CA 1
ATOM 642 C C . GLU A 1 83 ? 0.443 7.251 3.131 1.00 95.06 83 GLU A C 1
ATOM 644 O O . GLU A 1 83 ? 0.268 7.097 4.339 1.00 95.06 83 GLU A O 1
ATOM 649 N N . ALA A 1 84 ? -0.381 7.989 2.380 1.00 96.06 84 ALA A N 1
ATOM 650 C CA . ALA A 1 84 ? -1.587 8.627 2.907 1.00 96.06 84 ALA A CA 1
ATOM 651 C C . ALA A 1 84 ? -2.637 7.598 3.360 1.00 96.06 84 ALA A C 1
ATOM 653 O O . ALA A 1 84 ? -3.170 7.728 4.459 1.00 96.06 84 ALA A O 1
ATOM 654 N N . ASP A 1 85 ? -2.869 6.547 2.568 1.00 95.31 85 ASP A N 1
ATOM 655 C CA . ASP A 1 85 ? -3.808 5.474 2.921 1.00 95.31 85 ASP A CA 1
ATOM 656 C C . ASP A 1 85 ? -3.381 4.735 4.197 1.00 95.31 85 ASP A C 1
ATOM 658 O O . ASP A 1 85 ? -4.215 4.402 5.037 1.00 95.31 85 ASP A O 1
ATOM 662 N N . LEU A 1 86 ? -2.073 4.500 4.364 1.00 94.69 86 LEU A N 1
ATOM 663 C CA . LEU A 1 86 ? -1.529 3.920 5.591 1.00 94.69 86 LEU A CA 1
ATOM 664 C C . LEU A 1 86 ? -1.789 4.831 6.793 1.00 94.69 86 LEU A C 1
ATOM 666 O O . LEU A 1 86 ? -2.219 4.343 7.832 1.00 94.69 86 LEU A O 1
ATOM 670 N N . ALA A 1 87 ? -1.541 6.135 6.658 1.00 94.62 87 ALA A N 1
ATOM 671 C CA . ALA A 1 87 ? -1.753 7.093 7.740 1.00 94.62 87 ALA A CA 1
ATOM 672 C C . ALA A 1 87 ? -3.237 7.208 8.129 1.00 94.62 87 ALA A C 1
ATOM 674 O O . ALA A 1 87 ? -3.561 7.290 9.314 1.00 94.62 87 ALA A O 1
ATOM 675 N N . GLU A 1 88 ? -4.141 7.185 7.145 1.00 93.50 88 GLU A N 1
ATOM 676 C CA . GLU A 1 88 ? -5.585 7.139 7.386 1.00 93.50 88 GLU A CA 1
ATOM 677 C C . GLU A 1 88 ? -5.965 5.863 8.141 1.00 93.50 88 GLU A C 1
ATOM 679 O O . GLU A 1 88 ? -6.600 5.940 9.192 1.00 93.50 88 GLU A O 1
ATOM 684 N N . TRP A 1 89 ? -5.510 4.698 7.672 1.00 92.75 89 TRP A N 1
ATOM 685 C CA . TRP A 1 89 ? -5.756 3.428 8.351 1.00 92.75 89 TRP A CA 1
ATOM 686 C C . TRP A 1 89 ? -5.210 3.434 9.788 1.00 92.75 89 TRP A C 1
ATOM 688 O O . TRP A 1 89 ? -5.943 3.098 10.717 1.00 92.75 89 TRP A O 1
ATOM 698 N N . GLU A 1 90 ? -3.971 3.889 10.003 1.00 91.56 90 GLU A N 1
ATOM 699 C CA . GLU A 1 90 ? -3.348 4.005 11.331 1.00 91.56 90 GLU A CA 1
ATOM 700 C C . GLU A 1 90 ? -4.183 4.880 12.280 1.00 91.56 90 GLU A C 1
ATOM 702 O O . GLU A 1 90 ? -4.370 4.518 13.444 1.00 91.56 90 GLU A O 1
ATOM 707 N N . ALA A 1 91 ? -4.748 5.984 11.782 1.00 91.19 91 ALA A N 1
ATOM 708 C CA . ALA A 1 91 ? -5.632 6.854 12.555 1.00 91.19 91 ALA A CA 1
ATOM 709 C C . ALA A 1 91 ? -6.972 6.188 12.922 1.00 91.19 91 ALA A C 1
ATOM 711 O O . ALA A 1 91 ? -7.576 6.553 13.930 1.00 91.19 91 ALA A O 1
ATOM 712 N N . THR A 1 92 ? -7.444 5.211 12.137 1.00 87.06 92 THR A N 1
ATOM 713 C CA . THR A 1 92 ? -8.671 4.457 12.457 1.00 87.06 92 THR A CA 1
ATOM 714 C C . THR A 1 92 ? -8.454 3.347 13.483 1.00 87.06 92 THR A C 1
ATOM 716 O O . THR A 1 92 ? -9.362 3.051 14.260 1.00 87.06 92 THR A O 1
ATOM 719 N N . VAL A 1 93 ? -7.267 2.731 13.509 1.00 84.31 93 VAL A N 1
ATOM 720 C CA . VAL A 1 93 ? -6.976 1.586 14.392 1.00 84.31 93 VAL A CA 1
ATOM 721 C C . VAL A 1 93 ? -6.283 1.979 15.693 1.00 84.31 93 VAL A C 1
ATOM 723 O O . VAL A 1 93 ? -6.315 1.209 16.653 1.00 84.31 93 VAL A O 1
ATOM 726 N N . SER A 1 94 ? -5.663 3.159 15.743 1.00 66.06 94 SER A N 1
ATOM 727 C CA . SER A 1 94 ? -4.999 3.681 16.933 1.00 66.06 94 SER A CA 1
ATOM 728 C C . SER A 1 94 ? -5.886 4.746 17.590 1.00 66.06 94 SER A C 1
ATOM 730 O O . SER A 1 94 ? -6.043 5.832 17.029 1.00 66.06 94 SER A O 1
ATOM 732 N N . PRO A 1 95 ? -6.490 4.479 18.764 1.00 53.03 95 PRO A N 1
ATOM 733 C CA . PRO A 1 95 ? -7.236 5.501 19.487 1.00 53.03 95 PRO A CA 1
ATOM 734 C C . PRO A 1 95 ? -6.311 6.677 19.8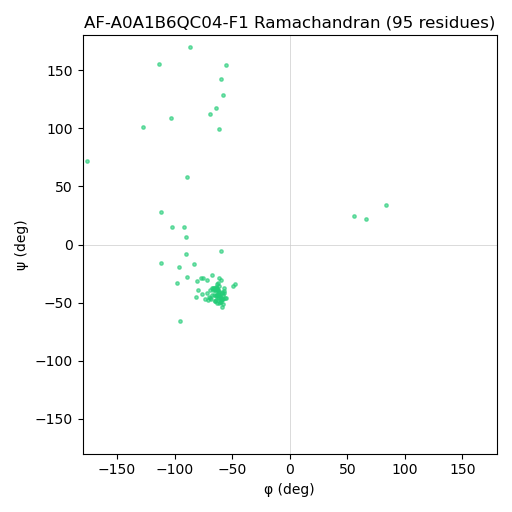37 1.00 53.03 95 PRO A C 1
ATOM 736 O O . PRO A 1 95 ? -5.150 6.438 20.189 1.00 53.03 95 PRO A O 1
ATOM 739 N N . PRO A 1 96 ? -6.788 7.936 19.791 1.00 58.94 96 PRO A N 1
ATOM 740 C CA . PRO A 1 96 ? -6.029 9.043 20.357 1.00 58.94 96 PRO A CA 1
ATOM 741 C C . PRO A 1 96 ? -5.766 8.754 21.843 1.00 58.94 96 PRO A C 1
ATOM 743 O O . PRO A 1 96 ? -6.686 8.372 22.571 1.00 58.94 96 PRO A O 1
ATOM 746 N N . ALA A 1 97 ? -4.496 8.868 22.238 1.00 59.72 97 ALA A N 1
ATOM 747 C CA . ALA A 1 97 ? -4.016 8.652 23.603 1.00 59.72 97 ALA A CA 1
ATOM 748 C C . ALA A 1 97 ? -4.617 9.645 24.610 1.00 59.72 97 ALA A C 1
ATOM 750 O O . ALA A 1 97 ? -4.900 10.799 24.211 1.00 59.72 97 ALA A O 1
#

Mean predicted aligned error: 7.67 Å

Foldseek 3Di:
DVVVVVCVCPPDPPPDLVVSLVVLQVVLLVCLVVLVLVVSLVSCCVCPVVVVRDYDLSSLVSNLVSLVVSVVVVSPVSNVVSVVVSVVVCPVVDDDD

InterPro domains:
  IPR011990 Tetratricopeptide-like helical domain superfamily [G3DSA:1.25.40.10] (1-93)